Protein AF-A0A351X2E0-F1 (afdb_monomer)

Structure (mmCIF, N/CA/C/O backbone):
data_AF-A0A351X2E0-F1
#
_entry.id   AF-A0A351X2E0-F1
#
loop_
_atom_site.group_PDB
_atom_site.id
_atom_site.type_symbol
_atom_site.label_atom_id
_atom_site.label_alt_id
_atom_site.label_comp_id
_atom_site.label_asym_id
_atom_site.label_entity_id
_atom_site.label_seq_id
_atom_site.pdbx_PDB_ins_code
_atom_site.Cartn_x
_atom_site.Cartn_y
_atom_site.Cartn_z
_atom_site.occupancy
_atom_site.B_iso_or_equiv
_atom_site.auth_seq_id
_atom_site.auth_comp_id
_atom_site.auth_asym_id
_atom_site.auth_atom_id
_atom_site.pdbx_PDB_model_num
ATOM 1 N N . MET A 1 1 ? 2.725 19.680 -15.758 1.00 60.03 1 MET A N 1
ATOM 2 C CA . MET A 1 1 ? 1.379 19.328 -15.233 1.00 60.03 1 MET A CA 1
ATOM 3 C C . MET A 1 1 ? 0.910 17.930 -15.633 1.00 60.03 1 MET 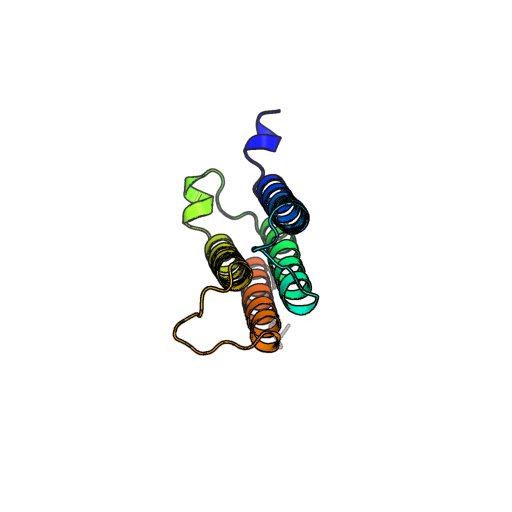A C 1
ATOM 5 O O . MET A 1 1 ? 0.527 17.196 -14.734 1.00 60.03 1 MET A O 1
ATOM 9 N N . LYS A 1 2 ? 0.974 17.514 -16.913 1.00 61.88 2 LYS A N 1
ATOM 10 C CA . LYS A 1 2 ? 0.598 16.140 -17.333 1.00 61.88 2 LYS A CA 1
ATOM 11 C C . LYS A 1 2 ? 1.284 15.031 -16.519 1.00 61.88 2 LYS A C 1
ATOM 13 O O . LYS A 1 2 ? 0.624 14.074 -16.142 1.00 61.88 2 LYS A O 1
ATOM 18 N N . GLU A 1 3 ? 2.564 15.206 -16.186 1.00 69.56 3 GLU A N 1
ATOM 19 C CA . GLU A 1 3 ? 3.342 14.198 -15.449 1.00 69.56 3 GLU A CA 1
ATOM 20 C C . GLU A 1 3 ? 2.868 13.954 -14.006 1.00 69.56 3 GLU A C 1
ATOM 22 O O . GLU A 1 3 ? 2.944 12.824 -13.522 1.00 69.56 3 GLU A O 1
ATOM 27 N N . LEU A 1 4 ? 2.325 14.977 -13.330 1.00 72.25 4 LEU A N 1
ATOM 28 C CA . LEU A 1 4 ? 1.829 14.855 -11.952 1.00 72.25 4 LEU A CA 1
ATOM 29 C C . LEU A 1 4 ? 0.587 13.961 -11.892 1.00 72.25 4 LEU A C 1
ATOM 31 O O . LEU A 1 4 ? 0.542 13.024 -11.100 1.00 72.25 4 LEU A O 1
ATOM 35 N N . PHE A 1 5 ? -0.372 14.181 -12.795 1.00 75.31 5 PHE A N 1
ATOM 36 C CA . PHE A 1 5 ? -1.608 13.393 -12.867 1.00 75.31 5 PHE A CA 1
ATOM 37 C C . PHE A 1 5 ? -1.394 11.952 -13.350 1.00 75.31 5 PHE A C 1
ATOM 39 O O . PHE A 1 5 ? -2.286 11.120 -13.208 1.00 75.31 5 PHE A O 1
ATOM 46 N N . THR A 1 6 ? -0.216 11.626 -13.882 1.00 78.75 6 THR A N 1
ATOM 47 C CA . THR A 1 6 ? 0.178 10.251 -14.231 1.00 78.75 6 THR A CA 1
ATOM 48 C C . THR A 1 6 ? 1.082 9.591 -13.186 1.00 78.75 6 THR A C 1
ATOM 50 O O . THR A 1 6 ? 1.377 8.398 -13.286 1.00 78.75 6 THR A O 1
ATOM 53 N N . SER A 1 7 ? 1.546 10.336 -12.179 1.00 85.88 7 SER A N 1
ATOM 54 C CA . SER A 1 7 ? 2.482 9.824 -11.180 1.00 85.88 7 SER A CA 1
ATOM 55 C C . SER A 1 7 ? 1.767 8.928 -10.170 1.00 85.88 7 SER A C 1
ATOM 57 O O . SER A 1 7 ? 1.014 9.384 -9.313 1.00 85.88 7 SER A O 1
ATOM 59 N N . ARG A 1 8 ? 2.058 7.624 -10.217 1.00 88.94 8 ARG A N 1
ATOM 60 C CA . ARG A 1 8 ? 1.561 6.642 -9.233 1.00 88.94 8 ARG A CA 1
ATOM 61 C C . ARG A 1 8 ? 1.947 6.985 -7.796 1.00 88.94 8 ARG A C 1
ATOM 63 O O . ARG A 1 8 ? 1.183 6.709 -6.881 1.00 88.94 8 ARG A O 1
ATOM 70 N N . LYS A 1 9 ? 3.129 7.580 -7.609 1.00 91.00 9 LYS A N 1
ATOM 71 C CA . LYS A 1 9 ? 3.635 7.995 -6.294 1.00 91.00 9 LYS A CA 1
ATOM 72 C C . LYS A 1 9 ? 2.779 9.124 -5.737 1.00 91.00 9 LYS A C 1
ATOM 74 O O . LYS A 1 9 ? 2.326 9.034 -4.607 1.00 91.00 9 LYS A O 1
ATOM 79 N N . PHE A 1 10 ? 2.490 10.119 -6.579 1.00 89.75 10 PHE A N 1
ATOM 80 C CA . PHE A 1 10 ? 1.610 11.228 -6.229 1.00 89.75 10 PHE A CA 1
ATOM 81 C C . PHE A 1 10 ? 0.226 10.727 -5.812 1.00 89.75 10 PHE A C 1
ATOM 83 O O . PHE A 1 10 ? -0.223 11.035 -4.714 1.00 89.75 10 PHE A O 1
ATOM 90 N N . TRP A 1 11 ? -0.414 9.892 -6.636 1.00 89.44 11 TRP A N 1
ATOM 91 C CA . TRP A 1 11 ? -1.743 9.367 -6.319 1.00 89.44 11 TRP A CA 1
ATOM 92 C C . TRP A 1 11 ? -1.767 8.495 -5.064 1.00 89.44 11 TRP A C 1
ATOM 94 O O . TRP A 1 11 ? -2.711 8.602 -4.290 1.00 89.44 11 TRP A O 1
ATOM 104 N N . MET A 1 12 ? -0.728 7.691 -4.812 1.00 93.31 12 MET A N 1
ATOM 105 C CA . MET A 1 12 ? -0.636 6.934 -3.560 1.00 93.31 12 MET A CA 1
ATOM 106 C C . MET A 1 12 ? -0.567 7.864 -2.344 1.00 93.31 12 MET A C 1
ATOM 108 O O . MET A 1 12 ? -1.283 7.653 -1.370 1.00 93.31 12 MET A O 1
ATOM 112 N N . THR A 1 13 ? 0.262 8.910 -2.398 1.00 91.88 13 THR A N 1
ATOM 113 C CA . THR A 1 13 ? 0.372 9.888 -1.308 1.00 91.88 13 THR A CA 1
ATOM 114 C C . THR A 1 13 ? -0.935 10.650 -1.103 1.00 91.88 13 THR A C 1
ATOM 116 O O . THR A 1 13 ? -1.362 10.824 0.033 1.00 91.88 13 THR A O 1
ATOM 119 N N . VAL A 1 14 ? -1.604 11.056 -2.186 1.00 92.88 14 VAL A N 1
ATOM 120 C CA . VAL A 1 14 ? -2.919 11.709 -2.120 1.00 92.88 14 VAL A CA 1
ATOM 121 C C . VAL A 1 14 ? -3.950 10.791 -1.468 1.00 92.88 14 VAL A C 1
ATOM 123 O O . VAL A 1 14 ? -4.659 11.234 -0.574 1.00 92.88 14 VAL A O 1
ATOM 126 N N . LEU A 1 15 ? -4.012 9.514 -1.857 1.00 92.44 15 LEU A N 1
ATOM 127 C CA . LEU A 1 15 ? -4.934 8.549 -1.252 1.00 92.44 15 LEU A CA 1
ATOM 128 C C . LEU A 1 15 ? -4.648 8.337 0.239 1.00 92.44 15 LEU A C 1
ATOM 130 O O . LEU A 1 15 ? -5.579 8.342 1.036 1.00 92.44 15 LEU A O 1
ATOM 134 N N . ALA A 1 16 ? -3.379 8.215 0.631 1.00 93.12 16 ALA A N 1
ATOM 135 C CA . ALA A 1 16 ? -2.997 8.086 2.036 1.00 93.12 16 ALA A CA 1
ATOM 136 C C . ALA A 1 16 ? -3.411 9.315 2.862 1.00 93.12 16 ALA A C 1
ATOM 138 O O . ALA A 1 16 ? -3.983 9.178 3.941 1.00 93.12 16 ALA A O 1
ATOM 139 N N . LEU A 1 17 ? -3.175 10.519 2.332 1.00 93.81 17 LEU A N 1
ATOM 140 C CA . LEU A 1 17 ? -3.599 11.763 2.973 1.00 93.81 17 LEU A CA 1
ATOM 141 C C . LEU A 1 17 ? -5.122 11.862 3.065 1.00 93.81 17 LEU A C 1
ATOM 143 O O . LEU A 1 17 ? -5.635 12.254 4.107 1.00 93.81 17 LEU A O 1
ATOM 147 N N . LEU A 1 18 ? -5.847 11.473 2.014 1.00 92.94 18 LEU A N 1
ATOM 148 C CA . LEU A 1 18 ? -7.309 11.432 2.033 1.00 92.94 18 LEU A CA 1
ATOM 149 C C . LEU A 1 18 ? -7.825 10.497 3.126 1.00 92.94 18 LEU A C 1
ATOM 151 O O . LEU A 1 18 ? -8.739 10.873 3.845 1.00 92.94 18 LEU A O 1
ATOM 155 N N . VAL A 1 19 ? -7.220 9.322 3.296 1.00 91.25 19 VAL A N 1
ATOM 156 C CA . VAL A 1 19 ? -7.579 8.371 4.359 1.00 91.25 19 VAL A CA 1
ATOM 157 C C . VAL A 1 19 ? -7.385 8.985 5.753 1.00 91.25 19 VAL A C 1
ATOM 159 O O . VAL A 1 19 ? -8.290 8.912 6.582 1.00 91.25 19 VAL A O 1
ATOM 162 N N . ILE A 1 20 ? -6.260 9.667 5.991 1.00 90.69 20 ILE A N 1
ATOM 163 C CA . ILE A 1 20 ? -5.997 10.371 7.258 1.00 90.69 20 ILE A CA 1
ATOM 164 C C . ILE A 1 20 ? -7.021 11.492 7.480 1.00 90.69 20 ILE A C 1
ATOM 166 O O . ILE A 1 20 ? -7.594 11.603 8.561 1.00 90.69 20 ILE A O 1
ATOM 170 N N . ILE A 1 21 ? -7.310 12.293 6.452 1.00 92.62 21 ILE A N 1
ATOM 171 C CA . ILE A 1 21 ? -8.316 13.358 6.531 1.00 92.62 21 ILE A CA 1
ATOM 172 C C . ILE A 1 21 ? -9.694 12.767 6.849 1.00 92.62 21 ILE A C 1
ATOM 174 O O . ILE A 1 21 ? -10.364 13.247 7.756 1.00 92.62 21 ILE A O 1
ATOM 178 N N . ILE A 1 22 ? -10.107 11.701 6.160 1.00 90.56 22 ILE A N 1
ATOM 179 C CA . ILE A 1 22 ? -11.395 11.035 6.397 1.00 90.56 22 ILE A CA 1
ATOM 180 C C . ILE A 1 22 ? -11.497 10.565 7.851 1.00 90.56 22 ILE A C 1
ATOM 182 O O . ILE A 1 22 ? -12.533 10.798 8.468 1.00 90.56 22 ILE A O 1
ATOM 186 N N . SER A 1 23 ? -10.429 10.006 8.434 1.00 89.00 23 SER A N 1
ATOM 187 C CA . SER A 1 23 ? -10.436 9.594 9.850 1.00 89.00 23 SER A CA 1
ATOM 188 C C . SER A 1 23 ? -10.617 10.738 10.846 1.00 89.00 23 SER A C 1
ATOM 190 O O . SER A 1 23 ? -11.108 10.517 11.948 1.00 89.00 23 SER A O 1
ATOM 192 N N . ALA A 1 24 ? -10.289 11.973 10.460 1.00 89.12 24 ALA A N 1
ATOM 193 C CA . ALA A 1 24 ? -10.516 13.142 11.302 1.00 89.12 24 ALA A CA 1
ATOM 194 C C . ALA A 1 24 ? -11.968 13.652 11.243 1.00 89.12 24 ALA A C 1
ATOM 196 O O . ALA A 1 24 ? -12.432 14.284 12.191 1.00 89.12 24 ALA A O 1
ATOM 197 N N . PHE A 1 25 ? -12.685 13.402 10.141 1.00 91.88 25 PHE A N 1
ATOM 198 C CA . PHE A 1 25 ? -14.026 13.956 9.900 1.00 91.88 25 PHE A CA 1
ATOM 199 C C . PHE A 1 25 ? -15.160 12.928 9.972 1.00 91.88 25 PHE A C 1
ATOM 201 O O . PHE A 1 25 ? -16.315 13.323 10.125 1.00 91.88 25 PHE A O 1
ATOM 208 N N . VAL A 1 26 ? -14.868 11.632 9.858 1.00 91.69 26 VAL A N 1
ATOM 209 C CA . VAL A 1 26 ? -15.862 10.552 9.869 1.00 91.69 26 VAL A CA 1
ATOM 210 C C . VAL A 1 26 ? -15.708 9.748 11.165 1.00 91.69 26 VAL A C 1
ATOM 212 O O . VAL A 1 26 ? -14.822 8.904 11.243 1.00 91.69 26 VAL A O 1
ATOM 215 N N . PRO A 1 27 ? -16.579 9.943 12.177 1.00 82.56 27 PRO A N 1
ATOM 216 C CA . PRO A 1 27 ? -16.442 9.287 13.484 1.00 82.56 27 PRO A CA 1
ATOM 217 C C . PRO A 1 27 ? -16.525 7.759 13.431 1.00 82.56 27 PRO A C 1
ATOM 219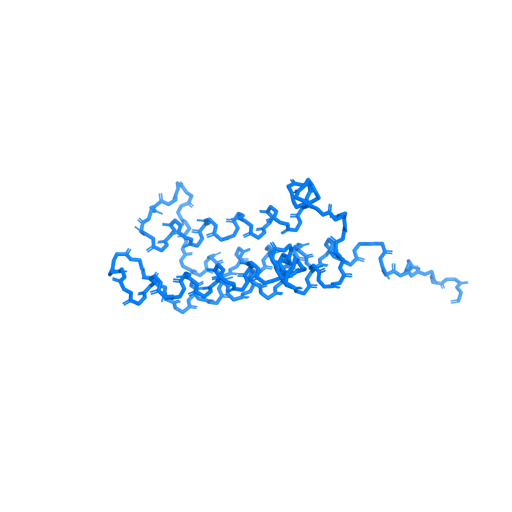 O O . PRO A 1 27 ? -16.010 7.076 14.309 1.00 82.56 27 PRO A O 1
ATOM 222 N N . SER A 1 28 ? -17.193 7.217 12.410 1.00 84.94 28 SER A N 1
ATOM 223 C CA . SER A 1 28 ? -17.294 5.775 12.175 1.00 84.94 28 SER A CA 1
ATOM 224 C C . SER A 1 28 ? -16.063 5.179 11.488 1.00 84.94 28 SER A C 1
ATOM 226 O O . SER A 1 28 ? -16.034 3.971 11.286 1.00 84.94 28 SER A O 1
ATOM 228 N N . PHE A 1 29 ? -15.105 6.009 11.066 1.00 87.75 29 PHE A N 1
ATOM 229 C CA . PHE A 1 29 ? -13.871 5.590 10.416 1.00 87.75 29 PHE A CA 1
ATOM 230 C C . PHE A 1 29 ? -12.687 5.923 11.325 1.00 87.75 29 PHE A C 1
ATOM 232 O O . PHE A 1 29 ? -12.150 7.029 11.286 1.00 87.75 29 PHE A O 1
ATOM 239 N N . ALA A 1 30 ? -12.298 4.971 12.170 1.00 84.56 30 ALA A N 1
ATOM 240 C CA . ALA A 1 30 ? -11.236 5.169 13.148 1.00 84.56 30 ALA A CA 1
ATOM 241 C C . ALA A 1 30 ? -9.921 4.545 12.664 1.00 84.56 30 ALA A C 1
ATOM 243 O O . ALA A 1 30 ? -9.856 3.356 12.355 1.00 84.56 30 ALA A O 1
ATOM 244 N N . ILE A 1 31 ? -8.858 5.3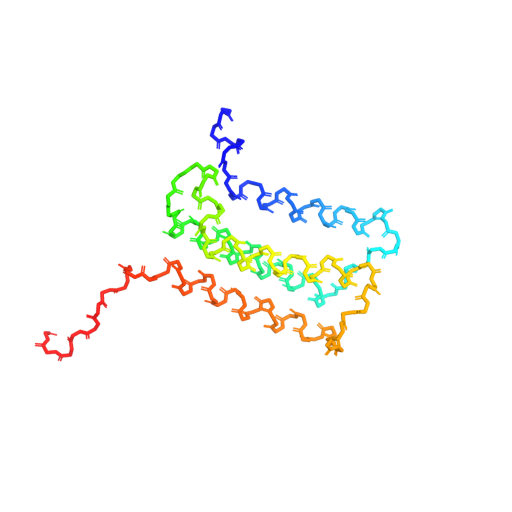50 12.632 1.00 87.06 31 ILE A N 1
ATOM 245 C CA . ILE A 1 31 ? -7.487 4.868 12.447 1.00 87.06 31 ILE A CA 1
ATOM 246 C C . ILE A 1 31 ? -6.801 4.933 13.805 1.00 87.06 31 ILE A C 1
ATOM 248 O O . ILE A 1 31 ? -6.499 6.016 14.302 1.00 87.06 31 ILE A O 1
ATOM 252 N N . ASP A 1 32 ? -6.586 3.767 14.404 1.00 88.50 32 ASP A N 1
ATOM 253 C CA . ASP A 1 32 ? -5.748 3.614 15.589 1.00 88.50 32 ASP A CA 1
ATOM 254 C C . ASP A 1 32 ? -4.265 3.517 15.192 1.00 88.50 32 ASP A C 1
ATOM 256 O O . ASP A 1 32 ? -3.882 3.678 14.025 1.00 88.50 32 ASP A O 1
ATOM 260 N N . GLN A 1 33 ? -3.407 3.289 16.183 1.00 89.06 33 GLN A N 1
ATOM 261 C CA . GLN A 1 33 ? -1.966 3.243 15.981 1.00 89.06 33 GLN A CA 1
ATOM 262 C C . GLN A 1 33 ? -1.557 2.083 15.060 1.00 89.06 33 GLN A C 1
ATOM 264 O O . GLN A 1 33 ? -0.700 2.259 14.192 1.00 89.06 33 GLN A O 1
ATOM 269 N N . GLU A 1 34 ? -2.195 0.926 15.201 1.00 88.88 34 GLU A N 1
ATOM 270 C CA . GLU A 1 34 ? -1.931 -0.299 14.454 1.00 88.88 34 GLU A CA 1
ATOM 271 C C . GLU A 1 34 ? -2.361 -0.170 12.985 1.00 88.88 34 GLU A C 1
ATOM 273 O O . GLU A 1 34 ? -1.561 -0.430 12.078 1.00 88.88 34 GLU A O 1
ATOM 278 N N . ARG A 1 35 ? -3.582 0.320 12.719 1.00 89.94 35 ARG A N 1
ATOM 279 C CA . ARG A 1 35 ? -4.070 0.628 11.361 1.00 89.94 35 ARG A CA 1
ATOM 280 C C . ARG A 1 35 ? -3.207 1.697 10.703 1.00 89.94 35 ARG A C 1
ATOM 282 O O . ARG A 1 35 ? -2.864 1.579 9.525 1.00 89.94 35 ARG A O 1
ATOM 289 N N . GLY A 1 36 ? -2.830 2.728 11.460 1.00 91.94 36 GLY A N 1
ATOM 290 C CA . GLY A 1 36 ? -1.966 3.808 10.991 1.00 91.94 36 GLY A CA 1
ATOM 291 C C . GLY A 1 36 ? -0.573 3.311 10.604 1.00 91.94 36 GLY A C 1
ATOM 292 O O . GLY A 1 36 ? -0.062 3.665 9.538 1.00 91.94 36 GLY A O 1
ATOM 293 N N . ALA A 1 37 ? 0.018 2.437 11.421 1.00 92.31 37 ALA A N 1
ATOM 294 C CA . ALA A 1 37 ? 1.292 1.795 11.121 1.00 92.31 37 ALA A CA 1
ATOM 295 C C . ALA A 1 37 ? 1.195 0.920 9.863 1.00 92.31 37 ALA A C 1
ATOM 297 O O . ALA A 1 37 ? 2.031 1.045 8.965 1.00 92.31 37 ALA A O 1
ATOM 298 N N . GLY A 1 38 ? 0.145 0.101 9.743 1.00 93.62 38 GLY A N 1
ATOM 299 C CA . GLY A 1 38 ? -0.086 -0.714 8.551 1.00 93.62 38 GLY A CA 1
ATOM 300 C C . GLY A 1 38 ? -0.240 0.129 7.280 1.00 93.62 38 GLY A C 1
ATOM 301 O O . GLY A 1 38 ? 0.378 -0.159 6.251 1.00 93.62 38 GLY A O 1
ATOM 302 N N . LEU A 1 39 ? -0.994 1.228 7.365 1.00 94.31 39 LEU A N 1
ATOM 303 C CA . LEU A 1 39 ? -1.172 2.175 6.264 1.00 94.31 39 LEU A CA 1
ATOM 304 C C . LEU A 1 39 ? 0.174 2.769 5.841 1.00 94.31 39 LEU A C 1
ATOM 306 O O . LEU A 1 39 ? 0.501 2.775 4.653 1.00 94.31 39 LEU A O 1
ATOM 310 N N . ALA A 1 40 ? 0.967 3.237 6.807 1.00 94.69 40 ALA A N 1
ATOM 311 C CA . ALA A 1 40 ? 2.279 3.817 6.554 1.00 94.69 40 ALA A CA 1
ATOM 312 C C . ALA A 1 40 ? 3.214 2.816 5.865 1.00 94.69 40 ALA A C 1
ATOM 314 O O . ALA A 1 40 ? 3.838 3.165 4.861 1.00 94.69 40 ALA A O 1
ATOM 315 N N . VAL A 1 41 ? 3.263 1.568 6.340 1.00 96.06 41 VAL A N 1
ATOM 316 C CA . VAL A 1 41 ? 4.077 0.504 5.737 1.00 96.06 41 VAL A CA 1
ATOM 317 C C . VAL A 1 41 ? 3.685 0.283 4.276 1.00 96.06 41 VAL A C 1
ATOM 319 O O . VAL A 1 41 ? 4.546 0.358 3.401 1.00 96.06 41 VAL A O 1
ATOM 322 N N . ILE A 1 42 ? 2.396 0.100 3.975 1.00 95.88 42 ILE A N 1
ATOM 323 C CA . ILE A 1 42 ? 1.930 -0.129 2.597 1.00 95.88 42 ILE A CA 1
ATOM 324 C C . ILE A 1 42 ? 2.262 1.059 1.687 1.00 95.88 42 ILE A C 1
ATOM 326 O O . ILE A 1 42 ? 2.757 0.871 0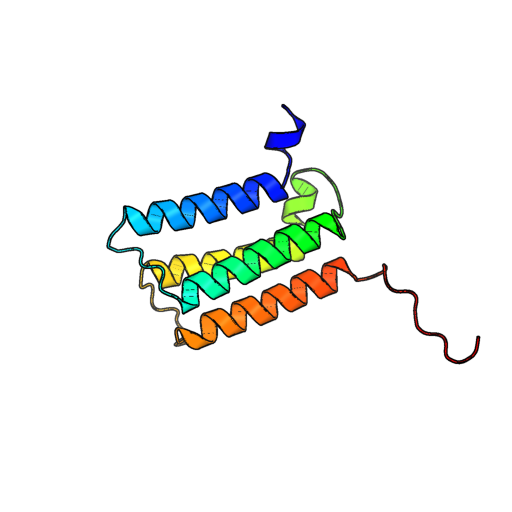.571 1.00 95.88 42 ILE A O 1
ATOM 330 N N . VAL A 1 43 ? 2.012 2.285 2.154 1.00 96.06 43 VAL A N 1
ATOM 331 C CA . VAL A 1 43 ? 2.268 3.514 1.389 1.00 96.06 43 VAL A CA 1
ATOM 332 C C . VAL A 1 43 ? 3.754 3.665 1.089 1.00 96.06 43 VAL A C 1
ATOM 334 O O . VAL A 1 43 ? 4.129 3.850 -0.072 1.00 96.06 43 VAL A O 1
ATOM 337 N N . VAL A 1 44 ? 4.603 3.552 2.110 1.00 96.12 44 VAL A N 1
ATOM 338 C CA . VAL A 1 44 ? 6.055 3.689 1.973 1.00 96.12 44 VAL A CA 1
ATOM 339 C C . VAL A 1 44 ? 6.605 2.596 1.063 1.00 96.12 44 VAL A C 1
ATOM 341 O O . VAL A 1 44 ? 7.308 2.907 0.098 1.00 96.12 44 VAL A O 1
ATOM 344 N N . SER A 1 45 ? 6.232 1.335 1.292 1.00 96.06 45 SER A N 1
ATOM 345 C CA . SER A 1 45 ? 6.666 0.213 0.459 1.00 96.06 45 SER A CA 1
ATOM 346 C C . SER A 1 45 ? 6.250 0.390 -0.998 1.00 96.06 45 SER A C 1
ATOM 348 O O . SER A 1 45 ? 7.068 0.159 -1.886 1.00 96.06 45 SER A O 1
ATOM 350 N N . TYR A 1 46 ? 5.028 0.850 -1.278 1.00 95.44 46 TYR A N 1
ATOM 351 C CA . TYR A 1 46 ? 4.587 1.101 -2.651 1.00 95.44 46 TYR A CA 1
ATOM 352 C C . TYR A 1 46 ? 5.357 2.244 -3.317 1.00 95.44 46 TYR A C 1
ATOM 354 O O . TYR A 1 46 ? 5.822 2.098 -4.449 1.00 95.44 46 TYR A O 1
ATOM 362 N N . VAL A 1 47 ? 5.529 3.375 -2.628 1.00 95.19 47 VAL A N 1
ATOM 363 C CA . VAL A 1 47 ? 6.252 4.535 -3.171 1.00 95.19 47 VAL A CA 1
ATOM 364 C C . VAL A 1 47 ? 7.709 4.182 -3.462 1.00 95.19 47 VAL A C 1
ATOM 366 O O . VAL A 1 47 ? 8.215 4.516 -4.541 1.00 95.19 47 VAL A O 1
ATOM 369 N N . ILE A 1 48 ? 8.371 3.468 -2.548 1.00 94.88 48 ILE A N 1
ATOM 370 C CA . ILE A 1 48 ? 9.734 2.973 -2.750 1.00 94.88 48 ILE A CA 1
ATOM 371 C C . ILE A 1 48 ? 9.749 1.954 -3.887 1.00 94.88 48 ILE A C 1
ATOM 373 O O . ILE A 1 48 ? 10.517 2.115 -4.830 1.00 94.88 48 ILE A O 1
ATOM 377 N N . GLY A 1 49 ? 8.865 0.957 -3.864 1.00 92.50 49 GLY A N 1
ATOM 378 C CA . GLY A 1 49 ? 8.826 -0.107 -4.864 1.00 92.50 49 GLY A CA 1
ATOM 379 C C . GLY A 1 49 ? 8.618 0.413 -6.286 1.00 92.50 49 GLY A C 1
ATOM 380 O O . GLY A 1 49 ? 9.283 -0.042 -7.211 1.00 92.50 49 GLY A O 1
ATOM 381 N N . VAL A 1 50 ? 7.755 1.415 -6.466 1.00 92.31 50 VAL A N 1
ATOM 382 C CA . VAL A 1 50 ? 7.550 2.097 -7.756 1.00 92.31 50 VAL A CA 1
ATOM 383 C C . VAL A 1 50 ? 8.739 2.981 -8.141 1.00 92.31 50 VAL A C 1
ATOM 385 O O . VAL A 1 50 ? 8.984 3.192 -9.327 1.00 92.31 50 VAL A O 1
ATOM 388 N N . SER A 1 51 ? 9.470 3.526 -7.167 1.00 91.25 51 SER A N 1
ATOM 389 C CA . SER A 1 51 ? 10.682 4.314 -7.431 1.00 91.25 51 SER A CA 1
ATOM 390 C C . SER A 1 51 ? 11.854 3.431 -7.846 1.00 91.25 51 SER A C 1
ATOM 392 O O . SER A 1 51 ? 12.616 3.815 -8.729 1.00 91.25 51 SER A O 1
ATOM 394 N N . VAL A 1 52 ? 11.971 2.250 -7.239 1.00 92.31 52 VAL A N 1
ATOM 395 C CA . VAL A 1 52 ? 12.980 1.248 -7.579 1.00 92.31 52 VAL A CA 1
ATOM 396 C C . VAL A 1 52 ? 12.653 0.633 -8.930 1.00 92.31 52 VAL A C 1
ATOM 398 O O . VAL A 1 52 ? 13.487 0.692 -9.827 1.00 92.31 52 VAL A O 1
ATOM 401 N N . ASP A 1 53 ? 11.454 0.080 -9.110 1.00 90.38 53 ASP A N 1
ATOM 402 C CA . ASP A 1 53 ? 10.992 -0.461 -10.384 1.00 90.38 53 ASP A CA 1
ATOM 403 C C . ASP A 1 53 ? 9.651 0.163 -10.789 1.00 90.38 53 ASP A C 1
ATOM 405 O O . ASP A 1 53 ? 8.587 -0.266 -10.317 1.00 90.38 53 ASP A O 1
ATOM 409 N N . PRO A 1 54 ? 9.664 1.142 -11.709 1.00 84.81 54 PRO A N 1
ATOM 410 C CA . PRO A 1 54 ? 8.427 1.680 -12.229 1.00 84.81 54 PRO A CA 1
ATOM 411 C C . PRO A 1 54 ? 7.669 0.622 -13.045 1.00 84.81 54 PRO A C 1
ATOM 413 O O . PRO A 1 54 ? 6.448 0.703 -13.145 1.00 84.81 54 PRO A O 1
ATOM 416 N N . GLY A 1 55 ? 8.308 -0.392 -13.619 1.00 84.12 55 GLY A N 1
ATOM 417 C CA . GLY A 1 55 ? 7.629 -1.279 -14.557 1.00 84.12 55 GLY A CA 1
ATOM 418 C C . GLY A 1 55 ? 7.013 -0.516 -15.748 1.00 84.12 55 GLY A C 1
ATOM 419 O O . GLY A 1 55 ? 7.389 0.627 -16.031 1.00 84.12 55 GLY A O 1
ATOM 420 N N . PRO A 1 56 ? 6.061 -1.128 -16.469 1.00 80.81 56 PRO A N 1
ATOM 421 C CA . PRO A 1 56 ? 5.492 -0.536 -17.675 1.00 80.81 56 PRO A CA 1
ATOM 422 C C . PRO A 1 56 ? 4.678 0.731 -17.371 1.00 80.81 56 PRO A C 1
ATOM 424 O O . PRO A 1 56 ? 3.935 0.803 -16.390 1.00 80.81 56 PRO A O 1
ATOM 427 N N . GLY A 1 57 ? 4.827 1.741 -18.231 1.00 80.94 57 GLY A N 1
ATOM 428 C CA . GLY A 1 57 ? 4.131 3.021 -18.109 1.00 80.94 57 GLY A CA 1
ATOM 429 C C . GLY A 1 57 ? 2.632 2.950 -18.430 1.00 80.94 57 GLY A C 1
ATOM 430 O O . G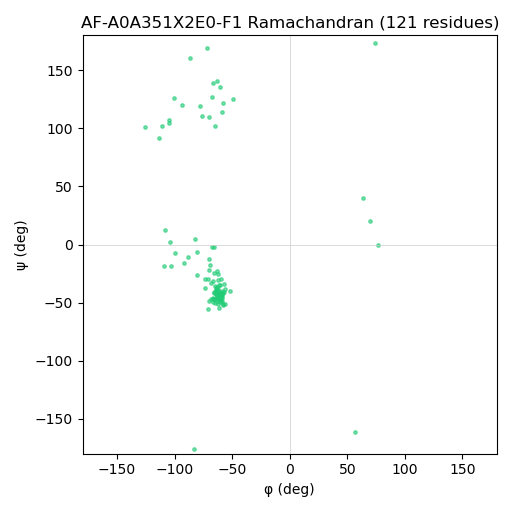LY A 1 57 ? 2.121 1.968 -18.970 1.00 80.94 57 GLY A O 1
ATOM 431 N N . GLY A 1 58 ? 1.929 4.041 -18.120 1.00 82.81 58 GLY A N 1
ATOM 432 C CA . GLY A 1 58 ? 0.498 4.196 -18.391 1.00 82.81 58 GLY A CA 1
ATOM 433 C C . GLY A 1 58 ? -0.420 3.396 -17.459 1.00 82.81 58 GLY A C 1
ATOM 434 O O . GLY A 1 58 ? 0.016 2.588 -16.641 1.00 82.81 58 GLY A O 1
ATOM 435 N N . TRP A 1 59 ? -1.727 3.621 -17.595 1.00 82.44 59 TRP A N 1
ATOM 436 C CA . TRP A 1 59 ? -2.753 2.995 -16.751 1.00 82.44 59 TRP A CA 1
ATOM 437 C C . TRP A 1 59 ? -2.833 1.477 -16.921 1.00 82.44 59 TRP A C 1
ATOM 439 O O . TRP A 1 59 ? -2.994 0.756 -15.941 1.00 82.44 59 TRP A O 1
ATOM 449 N N . ALA A 1 60 ? -2.630 0.968 -18.138 1.00 85.19 60 ALA A N 1
ATOM 450 C CA . ALA A 1 60 ? -2.566 -0.473 -18.375 1.00 85.19 60 ALA A CA 1
ATOM 451 C C . ALA A 1 60 ? -1.417 -1.138 -17.591 1.00 85.19 60 ALA A C 1
ATOM 453 O O . ALA A 1 60 ? -1.570 -2.256 -17.101 1.00 85.19 60 ALA A O 1
ATOM 454 N N . GLY A 1 61 ? -0.285 -0.443 -17.425 1.00 85.25 61 GLY A N 1
ATOM 455 C CA . GLY A 1 61 ? 0.833 -0.912 -16.607 1.00 85.25 61 GLY A CA 1
ATOM 456 C C . GLY A 1 61 ? 0.517 -0.938 -15.110 1.00 85.25 61 GLY A C 1
ATOM 457 O O . GLY A 1 61 ? 0.964 -1.844 -14.409 1.00 85.25 61 GLY A O 1
ATOM 458 N N . VAL A 1 62 ? -0.311 -0.005 -14.625 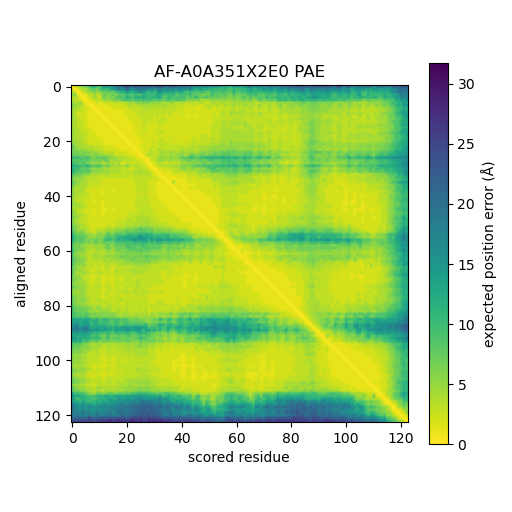1.00 85.25 62 VAL A N 1
ATOM 459 C CA . VAL A 1 62 ? -0.788 0.024 -13.230 1.00 85.25 62 VAL A CA 1
ATOM 460 C C . VAL A 1 62 ? -1.581 -1.242 -12.914 1.00 85.25 62 VAL A C 1
ATOM 462 O O . VAL A 1 62 ? -1.215 -1.973 -12.001 1.00 85.25 62 VAL A O 1
ATOM 465 N N . PHE A 1 63 ? -2.607 -1.550 -13.711 1.00 88.44 63 PHE A N 1
ATOM 466 C CA . PHE A 1 63 ? -3.473 -2.711 -13.470 1.00 88.44 63 PHE A CA 1
ATOM 467 C C . PHE A 1 63 ? -2.778 -4.057 -13.698 1.00 88.44 63 PHE A C 1
ATOM 469 O O . PHE A 1 63 ? -3.243 -5.080 -13.206 1.00 88.44 63 PHE A O 1
ATOM 476 N N . ARG A 1 64 ? -1.650 -4.080 -14.414 1.00 88.94 64 ARG A N 1
ATOM 477 C CA . ARG A 1 64 ? -0.804 -5.278 -14.556 1.00 88.94 64 ARG A CA 1
ATOM 478 C C . ARG A 1 64 ? 0.250 -5.405 -13.453 1.00 88.94 64 ARG A C 1
ATOM 480 O O . ARG A 1 64 ? 0.906 -6.438 -13.351 1.00 88.94 64 ARG A O 1
ATOM 487 N N . SER A 1 65 ? 0.452 -4.370 -12.640 1.00 90.19 65 SER A N 1
ATOM 488 C CA . SER A 1 65 ? 1.505 -4.347 -11.629 1.00 90.19 65 SER A CA 1
ATOM 489 C C . SER A 1 65 ? 1.115 -5.163 -10.398 1.00 90.19 65 SER A C 1
ATOM 491 O O . SER A 1 65 ? 0.185 -4.820 -9.671 1.00 90.19 65 SER A O 1
ATOM 493 N N . ARG A 1 66 ? 1.905 -6.198 -10.095 1.00 92.31 66 ARG A N 1
ATOM 494 C CA . ARG A 1 66 ? 1.809 -6.970 -8.842 1.00 92.31 66 ARG A CA 1
ATOM 495 C C . ARG A 1 66 ? 1.942 -6.078 -7.599 1.00 92.31 66 ARG A C 1
ATOM 497 O O . ARG A 1 66 ? 1.210 -6.250 -6.631 1.00 92.31 66 ARG A O 1
ATOM 504 N N . LYS A 1 67 ? 2.819 -5.067 -7.663 1.00 92.88 67 LYS A N 1
ATOM 505 C CA . LYS A 1 67 ? 3.028 -4.080 -6.588 1.00 92.88 67 LYS A CA 1
ATOM 506 C C . LYS A 1 67 ? 1.769 -3.257 -6.315 1.00 92.88 67 LYS A C 1
ATOM 508 O O . LYS A 1 67 ? 1.475 -2.948 -5.167 1.00 92.88 67 LYS A O 1
ATOM 513 N N . PHE A 1 68 ? 1.036 -2.908 -7.375 1.00 91.75 68 PHE A N 1
ATOM 514 C CA . PHE A 1 68 ? -0.216 -2.164 -7.262 1.00 91.75 68 PHE A CA 1
ATOM 515 C C . PHE A 1 68 ? -1.288 -2.998 -6.570 1.00 91.75 68 PHE A C 1
ATOM 517 O O . PHE A 1 68 ? -1.873 -2.526 -5.605 1.00 91.75 68 PHE A O 1
ATOM 524 N N . TRP A 1 69 ? -1.495 -4.245 -7.000 1.00 93.75 69 TRP A N 1
ATOM 525 C CA . TRP A 1 69 ? -2.493 -5.114 -6.377 1.00 93.75 69 TRP A CA 1
ATOM 526 C C . TRP A 1 69 ? -2.170 -5.446 -4.921 1.00 93.75 69 TRP A C 1
ATOM 528 O O . TRP A 1 69 ? -3.077 -5.439 -4.098 1.00 93.75 69 TRP A O 1
ATOM 538 N N . ALA A 1 70 ? -0.897 -5.644 -4.574 1.00 94.62 70 ALA A N 1
ATOM 539 C CA . ALA A 1 70 ? -0.494 -5.822 -3.179 1.00 94.62 70 ALA A CA 1
ATOM 540 C C . ALA A 1 70 ? -0.849 -4.599 -2.316 1.00 94.62 70 ALA A C 1
ATOM 542 O O . ALA A 1 70 ? -1.458 -4.745 -1.257 1.00 94.62 70 ALA A O 1
ATOM 543 N N . ALA A 1 71 ? -0.536 -3.390 -2.793 1.00 93.81 71 ALA A N 1
ATOM 544 C CA . ALA A 1 71 ? -0.892 -2.163 -2.088 1.00 93.81 71 ALA A CA 1
ATOM 545 C C . ALA A 1 71 ? -2.413 -1.949 -2.024 1.00 93.81 71 ALA A C 1
ATOM 547 O O . ALA A 1 71 ? -2.930 -1.562 -0.982 1.00 93.81 71 ALA A O 1
ATOM 548 N N . ALA A 1 72 ? -3.134 -2.234 -3.112 1.00 93.56 72 ALA A N 1
ATOM 549 C CA . ALA A 1 72 ? -4.584 -2.103 -3.180 1.00 93.56 72 ALA A CA 1
ATOM 550 C C . ALA A 1 72 ? -5.280 -3.036 -2.183 1.00 93.56 72 ALA A C 1
ATOM 552 O O . ALA A 1 72 ? -6.132 -2.578 -1.434 1.00 93.56 72 ALA A O 1
ATOM 553 N N . VAL A 1 73 ? -4.871 -4.308 -2.113 1.00 93.88 73 VAL A N 1
ATOM 554 C CA . VAL A 1 73 ? -5.406 -5.270 -1.138 1.00 93.88 73 VAL A CA 1
ATOM 555 C C . VAL A 1 73 ? -5.171 -4.780 0.288 1.00 93.88 73 VAL A C 1
ATOM 557 O O . VAL A 1 73 ? -6.114 -4.735 1.072 1.00 93.88 73 VAL A O 1
ATOM 560 N N . GLY A 1 74 ? -3.946 -4.355 0.613 1.00 91.56 74 GLY A N 1
ATOM 561 C CA . GLY A 1 74 ? -3.630 -3.843 1.946 1.00 91.56 74 GLY A CA 1
ATOM 562 C C . GLY A 1 74 ? -4.452 -2.607 2.317 1.00 91.56 74 GLY A C 1
ATOM 563 O O . GLY A 1 74 ? -5.038 -2.555 3.396 1.00 91.56 74 GLY A O 1
ATOM 564 N N . LEU A 1 75 ? -4.564 -1.641 1.399 1.00 92.56 75 LEU A N 1
ATOM 565 C CA . LEU A 1 75 ? -5.403 -0.460 1.595 1.00 92.56 75 LEU A CA 1
ATOM 566 C C . LEU A 1 75 ? -6.877 -0.825 1.769 1.00 92.56 75 LEU A C 1
ATOM 568 O O . LEU A 1 75 ? -7.532 -0.264 2.638 1.00 92.56 75 LEU A O 1
ATOM 572 N N . THR A 1 76 ? -7.407 -1.753 0.971 1.00 91.44 76 THR A N 1
ATOM 573 C CA . THR A 1 76 ? -8.798 -2.201 1.093 1.00 91.44 76 THR A CA 1
ATOM 574 C C . THR A 1 76 ? -9.051 -2.866 2.439 1.00 91.44 76 THR A C 1
ATOM 576 O O . THR A 1 76 ? -10.062 -2.567 3.062 1.00 91.44 76 THR A O 1
ATOM 579 N N . VAL A 1 77 ? -8.141 -3.718 2.916 1.00 89.75 77 VAL A N 1
ATOM 580 C CA . VAL A 1 77 ? -8.266 -4.363 4.231 1.00 89.75 77 VAL A CA 1
ATOM 581 C C . VAL A 1 77 ? -8.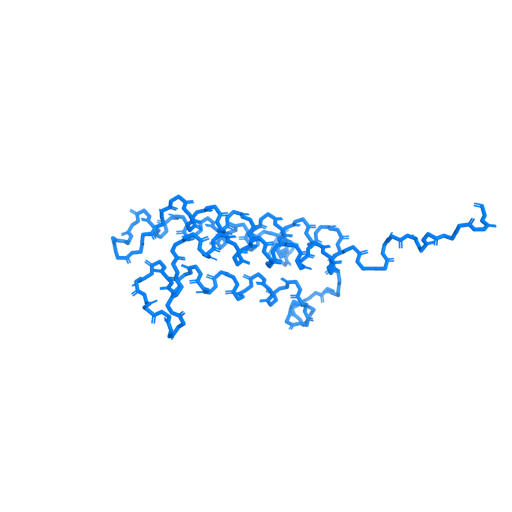298 -3.318 5.346 1.00 89.75 77 VAL A C 1
ATOM 583 O O . VAL A 1 77 ? -9.230 -3.327 6.143 1.00 89.75 77 VAL A O 1
ATOM 586 N N . ILE A 1 78 ? -7.351 -2.374 5.352 1.00 89.31 78 ILE A N 1
ATOM 587 C CA . ILE A 1 78 ? -7.304 -1.291 6.350 1.00 89.31 78 ILE A CA 1
ATOM 588 C C . ILE A 1 78 ? -8.553 -0.413 6.270 1.00 89.31 78 ILE A C 1
ATOM 590 O O . ILE A 1 78 ? -9.103 -0.018 7.292 1.00 89.31 78 ILE A O 1
ATOM 594 N N . PHE A 1 79 ? -9.017 -0.110 5.059 1.00 89.75 79 PHE A N 1
ATOM 595 C CA . PHE A 1 79 ? -10.194 0.723 4.859 1.00 89.75 79 PHE A CA 1
ATOM 596 C C . PHE A 1 79 ? -11.466 0.034 5.366 1.00 89.75 79 PHE A C 1
ATOM 598 O O . PHE A 1 79 ? -12.241 0.651 6.087 1.00 89.75 79 PHE A O 1
ATOM 605 N N . LEU A 1 80 ? -11.677 -1.243 5.033 1.00 89.44 80 LEU A N 1
ATOM 606 C CA . LEU A 1 80 ? -12.824 -2.016 5.516 1.00 89.44 80 LEU A CA 1
ATOM 607 C C . LEU A 1 80 ? -12.806 -2.154 7.040 1.00 89.44 80 LEU A C 1
ATOM 609 O O . LEU A 1 80 ? -13.830 -1.927 7.685 1.00 89.44 80 LEU A O 1
ATOM 613 N N . ASP A 1 81 ? -11.645 -2.472 7.608 1.00 86.31 81 ASP A N 1
ATOM 614 C CA . ASP A 1 81 ? -11.486 -2.585 9.054 1.00 86.31 81 ASP A CA 1
ATOM 615 C C . ASP A 1 81 ? -11.734 -1.245 9.765 1.00 86.31 81 ASP A C 1
ATOM 617 O O . ASP A 1 81 ? -12.437 -1.203 10.769 1.00 86.31 81 ASP A O 1
ATOM 621 N N . GLY A 1 82 ? -11.276 -0.130 9.183 1.00 85.94 82 GLY A N 1
ATOM 622 C CA . GLY A 1 82 ? -11.533 1.214 9.702 1.00 85.94 82 GLY A CA 1
ATOM 623 C C . GLY A 1 82 ? -13.022 1.569 9.792 1.00 85.94 82 GLY A C 1
ATOM 624 O O . GLY A 1 82 ? -13.408 2.306 10.693 1.00 85.94 82 GLY A O 1
ATOM 625 N N . PHE A 1 83 ? -13.875 1.012 8.921 1.00 87.94 83 PHE A N 1
ATOM 626 C CA . PHE A 1 83 ? -15.343 1.131 9.008 1.00 87.94 83 PHE A CA 1
ATOM 627 C C . PHE A 1 83 ? -15.994 0.138 9.987 1.00 87.94 83 PHE A C 1
ATOM 629 O O . PHE A 1 83 ? -17.222 0.055 10.062 1.00 87.94 83 PHE A O 1
ATOM 636 N N . GLY A 1 84 ? -15.200 -0.651 10.713 1.00 83.56 84 GLY A N 1
ATOM 637 C CA . GLY A 1 84 ? -15.687 -1.705 11.597 1.00 83.56 84 GLY A CA 1
ATOM 638 C C . GLY A 1 84 ? -16.292 -2.895 10.849 1.00 83.56 84 GLY A C 1
ATOM 639 O O . GLY A 1 84 ? -17.076 -3.655 11.427 1.00 83.56 84 GLY A O 1
ATOM 640 N N . VAL A 1 85 ? -15.970 -3.071 9.560 1.00 85.44 85 VAL A N 1
ATOM 641 C CA . VAL A 1 85 ? -16.432 -4.231 8.793 1.00 85.44 85 VAL A CA 1
ATOM 642 C C . VAL A 1 85 ? -15.710 -5.464 9.318 1.00 85.44 85 VAL A C 1
ATOM 644 O O . VAL A 1 85 ? -14.521 -5.657 9.079 1.00 85.44 85 VAL A O 1
ATOM 647 N N . LYS A 1 86 ? -16.449 -6.336 10.010 1.00 77.94 86 LYS A N 1
ATOM 648 C CA . LYS A 1 86 ? -15.924 -7.622 10.477 1.00 77.94 86 LYS A CA 1
ATOM 649 C C . LYS A 1 86 ? -15.584 -8.498 9.279 1.00 77.94 86 LYS A C 1
ATOM 651 O O . LYS A 1 86 ? -16.464 -9.094 8.657 1.00 77.94 86 LYS A O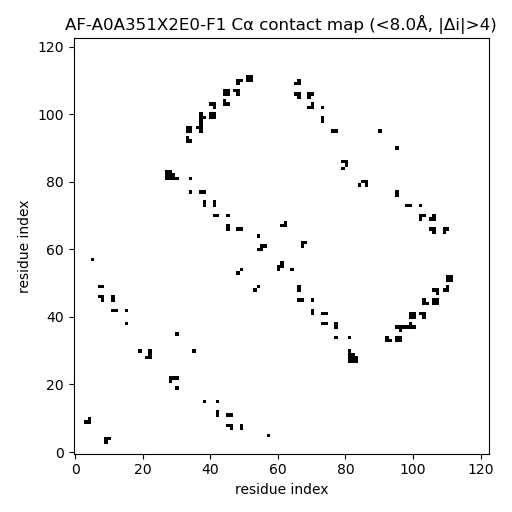 1
ATOM 656 N N . LEU A 1 87 ? -14.298 -8.575 8.961 1.00 79.25 87 LEU A N 1
ATOM 657 C CA . LEU A 1 87 ? -13.804 -9.484 7.942 1.00 79.25 87 LEU A CA 1
ATOM 658 C C . LEU A 1 87 ? -14.076 -10.935 8.383 1.00 79.25 87 LEU A C 1
ATOM 660 O O . LEU A 1 87 ? -13.904 -11.257 9.563 1.00 79.25 87 LEU A O 1
ATOM 664 N N . PRO A 1 88 ? -14.470 -11.834 7.463 1.00 72.50 88 PRO A N 1
ATOM 665 C CA . PRO A 1 88 ? -14.914 -13.190 7.806 1.00 72.50 88 PRO A CA 1
ATOM 666 C C . PRO A 1 88 ? -13.810 -14.084 8.402 1.00 72.50 88 PRO A C 1
ATOM 668 O O . PRO A 1 88 ? -14.079 -15.223 8.768 1.00 72.50 88 PRO A O 1
ATOM 671 N N . PHE A 1 89 ? -12.580 -13.577 8.515 1.00 76.12 89 PHE A N 1
ATOM 672 C CA . PHE A 1 89 ? -11.395 -14.302 8.975 1.00 76.12 89 PHE A CA 1
ATOM 673 C C . PHE A 1 89 ? -10.971 -13.963 10.417 1.00 76.12 89 PHE A C 1
ATOM 675 O O . PHE A 1 89 ? -9.963 -14.488 10.873 1.00 76.12 89 PHE A O 1
ATOM 682 N N . GLY A 1 90 ? -11.705 -13.106 11.143 1.00 73.12 90 GLY A N 1
ATOM 683 C CA . GLY A 1 90 ? -11.394 -12.795 12.548 1.00 73.12 90 GLY A CA 1
ATOM 684 C C . GLY A 1 90 ? -10.038 -12.108 12.753 1.00 73.12 90 GLY A C 1
ATOM 685 O O . GLY A 1 90 ? -9.322 -12.441 13.693 1.00 73.12 90 GLY A O 1
ATOM 686 N N . ILE A 1 91 ? -9.682 -11.185 11.855 1.00 79.06 91 ILE A N 1
ATOM 687 C CA . ILE A 1 91 ? -8.410 -10.454 11.902 1.00 79.06 91 ILE A CA 1
ATOM 688 C C . ILE A 1 91 ? -8.395 -9.531 13.126 1.00 79.06 91 ILE A C 1
ATOM 690 O O . ILE A 1 91 ? -9.322 -8.746 13.319 1.00 79.06 91 ILE A O 1
ATOM 694 N N . THR A 1 92 ? -7.357 -9.637 13.955 1.00 83.50 92 THR A N 1
ATOM 695 C CA . THR A 1 92 ? -7.116 -8.723 15.081 1.00 83.50 92 THR A CA 1
ATOM 696 C C . THR A 1 92 ? -6.331 -7.487 14.632 1.00 83.50 92 THR A C 1
ATOM 698 O O . THR A 1 92 ? -5.646 -7.514 13.611 1.00 83.50 92 THR A O 1
ATOM 701 N N . GLU A 1 93 ? -6.375 -6.403 15.411 1.00 78.25 93 GLU A N 1
ATOM 702 C CA . GLU A 1 93 ? -5.683 -5.142 15.080 1.00 78.25 93 GLU A CA 1
ATOM 703 C C . GLU A 1 93 ? -4.171 -5.338 14.876 1.00 78.25 93 GLU A C 1
ATOM 705 O O . GLU A 1 93 ? -3.607 -4.854 13.895 1.00 78.25 93 GLU A O 1
ATOM 710 N N . GLY A 1 94 ? -3.522 -6.154 15.716 1.00 79.44 94 GLY A N 1
ATOM 711 C CA . GLY A 1 94 ? -2.104 -6.497 15.548 1.00 79.44 94 GLY A CA 1
ATOM 712 C C . GLY A 1 94 ? -1.803 -7.233 14.235 1.00 79.44 94 GLY A C 1
ATOM 713 O O . GLY A 1 94 ? -0.788 -6.972 13.593 1.00 79.44 94 GLY A O 1
ATOM 714 N N . GLN A 1 95 ? -2.721 -8.085 13.770 1.00 87.31 95 GLN A N 1
ATOM 715 C CA . GLN A 1 95 ? -2.549 -8.815 12.512 1.00 87.31 95 GLN A CA 1
ATOM 716 C C . GLN A 1 95 ? -2.634 -7.902 11.282 1.00 87.31 95 GLN A C 1
ATOM 718 O O . GLN A 1 95 ? -2.093 -8.250 10.234 1.00 87.31 95 GLN A O 1
ATOM 723 N N . LEU A 1 96 ? -3.267 -6.728 11.379 1.00 87.00 96 LEU A N 1
ATOM 724 C CA . LEU A 1 96 ? -3.301 -5.761 10.275 1.00 87.00 96 LEU A CA 1
ATOM 725 C C . LEU A 1 96 ? -1.909 -5.203 9.979 1.00 87.00 96 LEU A C 1
ATOM 727 O O . LEU A 1 96 ? -1.526 -5.089 8.812 1.00 87.00 96 LEU A O 1
ATOM 731 N N . ALA A 1 97 ? -1.141 -4.897 11.027 1.00 89.31 97 ALA A N 1
ATOM 732 C CA . ALA A 1 97 ? 0.241 -4.460 10.889 1.00 89.31 97 ALA A CA 1
ATOM 733 C C . ALA A 1 97 ? 1.110 -5.577 10.290 1.00 89.31 97 ALA A C 1
ATOM 735 O O . ALA A 1 97 ? 1.871 -5.321 9.357 1.00 89.31 97 ALA A O 1
ATOM 736 N N . ASP A 1 98 ? 0.932 -6.822 10.738 1.00 91.44 98 ASP A N 1
ATOM 737 C CA . ASP A 1 98 ? 1.651 -7.976 10.185 1.00 91.44 98 ASP A CA 1
ATOM 738 C C . ASP A 1 98 ? 1.334 -8.194 8.699 1.00 91.44 98 ASP A C 1
ATOM 740 O O . ASP A 1 98 ? 2.241 -8.365 7.881 1.00 91.44 98 ASP A O 1
ATOM 744 N N . ILE A 1 99 ? 0.055 -8.119 8.313 1.00 92.12 99 ILE A N 1
ATOM 745 C CA . ILE A 1 99 ? -0.372 -8.197 6.908 1.00 92.12 99 ILE A CA 1
ATOM 746 C C . ILE A 1 99 ? 0.290 -7.084 6.096 1.00 92.12 99 ILE A C 1
ATOM 748 O O . ILE A 1 99 ? 0.831 -7.342 5.018 1.00 92.12 99 ILE A O 1
ATOM 752 N N . ALA A 1 100 ? 0.284 -5.852 6.605 1.00 94.12 100 ALA A N 1
ATOM 753 C CA . ALA A 1 100 ? 0.918 -4.724 5.938 1.00 94.12 100 ALA A CA 1
ATOM 754 C C . ALA A 1 100 ? 2.428 -4.933 5.757 1.00 94.12 100 ALA A C 1
ATOM 756 O O . ALA A 1 100 ? 2.950 -4.654 4.677 1.00 94.12 100 ALA A O 1
ATOM 757 N N . VAL A 1 101 ? 3.120 -5.476 6.761 1.00 95.31 101 VAL A N 1
ATOM 758 C CA . VAL A 1 101 ? 4.548 -5.822 6.682 1.00 95.31 101 VAL A CA 1
ATOM 759 C C . VAL A 1 101 ? 4.800 -6.896 5.628 1.00 95.31 101 VAL A C 1
ATOM 761 O O . VAL A 1 101 ? 5.698 -6.731 4.801 1.00 95.31 101 VAL A O 1
ATOM 764 N N . VAL A 1 102 ? 3.990 -7.955 5.586 1.00 96.38 102 VAL A N 1
ATOM 765 C CA . VAL A 1 102 ? 4.108 -9.017 4.573 1.00 96.38 102 VAL A CA 1
ATOM 766 C C . VAL A 1 102 ? 3.887 -8.459 3.164 1.00 96.38 102 VAL A C 1
ATOM 768 O O . VAL A 1 102 ? 4.673 -8.735 2.254 1.00 96.38 102 VAL A O 1
ATOM 771 N N . LEU A 1 103 ? 2.864 -7.622 2.973 1.00 96.62 103 LEU A N 1
ATOM 772 C CA . LEU A 1 103 ? 2.611 -6.950 1.697 1.00 96.62 103 LEU A CA 1
ATOM 773 C C . LEU A 1 103 ? 3.751 -5.994 1.326 1.00 96.62 103 LEU A C 1
ATOM 775 O O . LEU A 1 103 ? 4.166 -5.949 0.168 1.00 96.62 103 LEU A O 1
ATOM 779 N N . GLY A 1 104 ? 4.294 -5.264 2.298 1.00 95.69 104 GLY A N 1
ATOM 780 C CA . GLY A 1 104 ? 5.432 -4.373 2.111 1.00 95.69 104 GLY A CA 1
ATOM 781 C C . GLY A 1 104 ? 6.691 -5.122 1.673 1.00 95.69 104 GLY A C 1
ATOM 782 O O . GLY A 1 104 ? 7.348 -4.713 0.711 1.00 95.69 104 GLY A O 1
ATOM 783 N N . ALA A 1 105 ? 6.982 -6.257 2.311 1.00 96.31 105 ALA A N 1
ATOM 784 C CA . ALA A 1 105 ? 8.074 -7.150 1.939 1.00 96.31 105 ALA A CA 1
ATOM 785 C C . ALA A 1 105 ? 7.880 -7.721 0.527 1.00 96.31 105 ALA A C 1
ATOM 787 O O . ALA A 1 105 ? 8.821 -7.729 -0.267 1.00 96.31 105 ALA A O 1
ATOM 788 N N . TYR A 1 106 ? 6.656 -8.122 0.173 1.00 96.75 106 TYR A N 1
ATOM 789 C CA . TYR A 1 106 ? 6.333 -8.573 -1.180 1.00 96.75 106 TYR A CA 1
ATOM 790 C C . TYR A 1 106 ? 6.557 -7.473 -2.227 1.00 96.75 106 TYR A C 1
ATOM 792 O O . TYR A 1 106 ? 7.203 -7.711 -3.247 1.00 96.75 106 TYR A O 1
ATOM 800 N N . ILE A 1 107 ? 6.073 -6.252 -1.974 1.00 95.69 107 ILE A N 1
ATOM 801 C CA . ILE A 1 107 ? 6.276 -5.107 -2.873 1.00 95.69 107 ILE A CA 1
ATOM 802 C C . ILE A 1 107 ? 7.770 -4.833 -3.067 1.00 95.69 107 ILE A C 1
ATOM 804 O O . ILE A 1 107 ? 8.205 -4.617 -4.202 1.00 95.69 107 ILE A O 1
ATOM 808 N N . ALA A 1 108 ? 8.548 -4.856 -1.982 1.00 93.69 108 ALA A N 1
ATOM 809 C CA . ALA A 1 108 ? 9.991 -4.663 -2.030 1.00 93.69 108 ALA A CA 1
ATOM 810 C C . ALA A 1 108 ? 10.682 -5.773 -2.835 1.00 93.69 108 ALA A C 1
ATOM 812 O O . ALA A 1 108 ? 11.464 -5.473 -3.735 1.00 93.69 108 ALA A O 1
ATOM 813 N N . GLY A 1 109 ? 10.337 -7.039 -2.584 1.00 92.31 109 GLY A N 1
ATOM 814 C CA . GLY A 1 109 ? 10.855 -8.185 -3.331 1.00 92.31 109 GLY A CA 1
ATOM 815 C C . GLY A 1 109 ? 10.594 -8.055 -4.830 1.00 92.31 109 GLY A C 1
ATOM 816 O O . GLY A 1 109 ? 11.531 -8.072 -5.624 1.00 92.31 109 GLY A O 1
ATOM 817 N N . VAL A 1 110 ? 9.344 -7.791 -5.218 1.00 92.50 110 VAL A N 1
ATOM 818 C CA . VAL A 1 110 ? 8.956 -7.591 -6.625 1.00 92.50 110 VAL A CA 1
ATOM 819 C C . VAL A 1 110 ? 9.657 -6.384 -7.256 1.00 92.50 110 VAL A C 1
ATOM 821 O O . VAL A 1 110 ? 9.872 -6.357 -8.465 1.00 92.50 110 VAL A O 1
ATOM 824 N N . ALA A 1 111 ? 9.987 -5.351 -6.481 1.00 91.81 111 ALA A N 1
ATOM 825 C CA . ALA A 1 111 ? 10.723 -4.199 -6.995 1.00 91.81 111 ALA A CA 1
ATOM 826 C C . ALA A 1 111 ? 12.209 -4.501 -7.251 1.00 91.81 111 ALA A C 1
ATOM 828 O O . ALA A 1 111 ? 12.817 -3.884 -8.127 1.00 91.81 111 ALA A O 1
ATOM 829 N N . LEU A 1 112 ? 12.785 -5.429 -6.487 1.00 91.44 112 LEU A N 1
ATOM 830 C CA . LEU A 1 112 ? 14.192 -5.823 -6.568 1.00 91.44 112 LEU A CA 1
ATOM 831 C C . LEU A 1 112 ? 14.439 -7.008 -7.515 1.00 91.44 112 LEU A C 1
ATOM 833 O O . LEU A 1 112 ? 15.584 -7.232 -7.917 1.00 91.44 112 LEU A O 1
ATOM 837 N N . GLU A 1 113 ? 13.394 -7.747 -7.897 1.00 87.38 113 GLU A N 1
ATOM 838 C CA . GLU A 1 113 ? 13.468 -8.827 -8.887 1.00 87.38 113 GLU A CA 1
ATOM 839 C C . GLU A 1 113 ? 14.193 -8.363 -10.166 1.00 87.38 113 GLU A C 1
ATOM 841 O O . GLU A 1 113 ? 13.843 -7.357 -10.785 1.00 87.38 113 GLU A O 1
ATOM 846 N N . GLY A 1 114 ? 15.240 -9.097 -10.556 1.00 77.19 114 GLY A N 1
ATOM 847 C CA . GLY A 1 114 ? 16.042 -8.806 -11.750 1.00 77.19 114 GLY A CA 1
ATOM 848 C C . GLY A 1 114 ? 17.044 -7.652 -11.612 1.00 77.19 114 GLY A C 1
ATOM 849 O O . GLY A 1 114 ? 17.762 -7.374 -12.570 1.00 77.19 114 GLY A O 1
ATOM 850 N N . LYS A 1 115 ? 17.128 -6.991 -10.447 1.00 80.19 115 LYS A N 1
ATOM 851 C CA . LYS A 1 115 ? 18.086 -5.897 -10.187 1.00 80.19 115 LYS A CA 1
ATOM 852 C C . LYS A 1 115 ? 19.285 -6.300 -9.336 1.00 80.19 115 LYS A C 1
ATOM 854 O O . LYS A 1 115 ? 20.288 -5.592 -9.338 1.00 80.19 115 LYS A O 1
ATOM 859 N N . ILE A 1 116 ? 19.192 -7.417 -8.620 1.00 76.44 116 ILE A N 1
ATOM 860 C CA . ILE A 1 116 ? 20.297 -7.962 -7.829 1.00 76.44 116 ILE A CA 1
ATOM 861 C C . ILE A 1 116 ? 21.047 -8.978 -8.704 1.00 76.44 116 ILE A C 1
ATOM 863 O O . ILE A 1 116 ? 20.424 -9.944 -9.155 1.00 76.44 116 ILE A O 1
ATOM 867 N N . PRO A 1 117 ? 22.353 -8.785 -8.977 1.00 75.06 117 PRO A N 1
ATOM 868 C CA . PRO A 1 117 ? 23.133 -9.777 -9.703 1.00 75.06 117 PRO A CA 1
ATOM 869 C C . PRO A 1 117 ? 23.142 -11.095 -8.926 1.00 75.06 117 PRO A C 1
ATOM 871 O O . PRO A 1 117 ? 23.319 -11.107 -7.708 1.00 75.06 117 PRO A O 1
ATOM 874 N N . SER A 1 118 ? 22.945 -12.213 -9.626 1.00 73.81 118 SER A N 1
ATOM 875 C CA . SER A 1 118 ? 23.027 -13.542 -9.021 1.00 73.81 118 SER A CA 1
ATOM 876 C C . SER A 1 118 ? 24.410 -13.728 -8.399 1.00 73.81 118 SER A C 1
ATOM 878 O O . SER A 1 118 ? 25.416 -13.625 -9.107 1.00 73.81 118 SER A O 1
ATOM 880 N N . PHE A 1 119 ? 24.460 -13.997 -7.093 1.00 76.69 119 PHE A N 1
ATOM 881 C CA . PHE A 1 119 ? 25.707 -14.311 -6.405 1.00 76.69 119 PHE A CA 1
ATOM 882 C C . PHE A 1 119 ? 26.336 -15.544 -7.060 1.00 76.69 119 PHE A C 1
ATOM 884 O O . PHE A 1 119 ? 25.765 -16.633 -7.024 1.00 76.69 119 PHE A O 1
ATOM 891 N N . ASN A 1 120 ? 27.491 -15.355 -7.696 1.00 82.00 120 ASN A N 1
ATOM 892 C CA . ASN A 1 120 ? 28.276 -16.444 -8.247 1.00 82.00 120 ASN A CA 1
ATOM 893 C C . ASN A 1 120 ? 29.480 -16.682 -7.323 1.00 82.00 120 ASN A C 1
ATOM 895 O O . ASN A 1 120 ? 30.423 -15.898 -7.387 1.00 82.00 120 ASN A O 1
ATOM 899 N N . PRO A 1 121 ? 29.486 -17.744 -6.496 1.00 77.88 121 PRO A N 1
ATOM 900 C CA . PRO A 1 121 ? 30.574 -18.015 -5.552 1.00 77.88 121 PRO A CA 1
ATOM 901 C C . PRO A 1 121 ? 31.906 -18.402 -6.219 1.00 77.88 121 PRO A C 1
ATOM 903 O O . PRO A 1 121 ? 32.881 -18.648 -5.520 1.00 77.88 121 PRO A O 1
ATOM 906 N N . THR A 1 122 ? 31.953 -18.501 -7.552 1.00 78.94 122 THR A N 1
ATOM 907 C CA . THR A 1 122 ? 33.129 -18.956 -8.314 1.00 78.94 122 THR A CA 1
ATOM 908 C C . THR A 1 122 ? 33.843 -17.846 -9.098 1.00 78.94 122 THR A C 1
ATOM 910 O O . THR A 1 122 ? 34.690 -18.150 -9.937 1.00 78.94 122 THR A O 1
ATOM 913 N N . ARG A 1 123 ? 33.523 -16.569 -8.845 1.00 58.84 123 ARG A N 1
ATOM 914 C CA . ARG A 1 123 ? 34.259 -15.405 -9.370 1.00 58.84 123 ARG A CA 1
ATOM 915 C C . ARG A 1 123 ? 34.813 -14.536 -8.257 1.00 58.84 123 ARG A C 1
ATOM 917 O O . ARG A 1 123 ? 34.078 -14.332 -7.269 1.00 58.84 123 ARG A O 1
#

Radius of gyration: 16.31 Å; Cα contacts (8 Å, |Δi|>4): 116; chains: 1; bounding box: 52×38×34 Å

Secondary structure (DSSP, 8-state):
-HHHHH-HHHHHHHHHHHHHHHHHH-TT----HHHHHHHHHHHHHHHHHHHH---S-HHHHHHH-HHHHHHHHHHHHHHHHHTT---TT---HHHHHHHHHHHHHHHHHHHHTTTSPP--TT-

Foldseek 3Di:
DVVLVQDPLNVLVVVLVVLVVCCVVPVLQHDDPLLNLLSCLLSVLLNVLCVLPVADGDPVRLVVDPSNVLSVVLVVVSRCVRNVNPDPPRDDSNVSNVSSNVSSVVSNVSSCVPVDPDDDVPD

Nearest PDB structures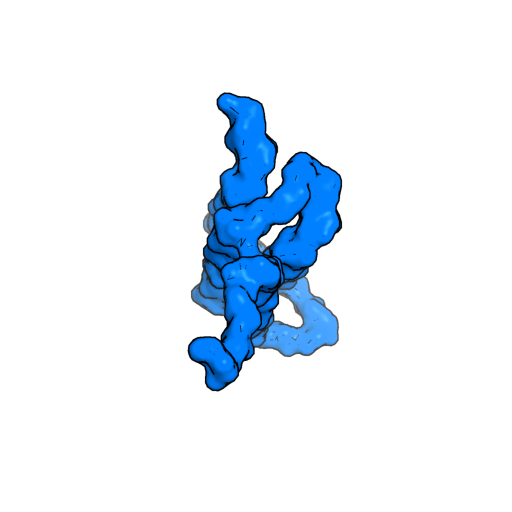 (foldseek):
  1x91-assembly1_A  TM=2.509E-01  e=2.870E+00  Arabidopsis thaliana
  1x8z-assembly1_A-2  TM=2.192E-01  e=2.126E+00  Arabidopsis thaliana
  1x8z-assembly3_A  TM=2.192E-01  e=2.126E+00  Arabidopsis thaliana

Solvent-accessible surface area (backbone atoms only — not comparable to full-atom values): 6842 Å² total; per-residue (Å²): 113,75,66,60,83,67,32,66,54,53,52,51,53,51,50,54,50,49,53,56,52,44,40,75,74,35,89,67,29,56,70,53,72,44,54,45,49,16,50,49,40,30,52,51,27,43,44,49,18,42,68,70,36,64,72,61,72,67,69,73,28,47,81,68,31,67,49,48,53,43,39,49,52,49,50,49,52,52,52,41,46,24,58,66,51,80,57,96,78,74,79,50,64,71,52,47,30,52,50,15,49,54,40,22,51,49,22,42,50,66,28,44,62,92,71,64,78,80,87,58,94,88,114

pLDDT: mean 87.5, std 7.75, range [58.84, 96.75]

Sequence (123 aa):
MKELFTSRKFWMTVLALLVIIISAFVPSFAIDQERGAGLAVIVVSYVIGVSVDPGPGGWAGVFRSRKFWAAAVGLTVIFLDGFGVKLPFGITEGQLADIAVVLGAYIAGVALEGKIPSFNPTR

Mean predicted aligned error: 5.7 Å